Protein AF-A0A376S8A1-F1 (afdb_monomer_lite)

Structure (mmCIF, N/CA/C/O backbone):
data_AF-A0A376S8A1-F1
#
_entry.id   AF-A0A376S8A1-F1
#
loop_
_atom_site.group_PDB
_atom_site.id
_atom_site.type_symbol
_atom_site.label_atom_id
_atom_site.label_alt_id
_atom_site.label_comp_id
_atom_site.label_asym_id
_atom_site.label_entity_id
_atom_site.label_seq_id
_atom_site.pdbx_PDB_ins_code
_atom_site.Cartn_x
_atom_site.Cartn_y
_atom_site.Cartn_z
_atom_site.occupancy
_atom_site.B_iso_or_equiv
_atom_site.auth_seq_id
_atom_site.auth_comp_id
_atom_site.auth_asym_id
_atom_site.auth_atom_id
_atom_site.pdbx_PDB_model_num
ATOM 1 N N . MET A 1 1 ? 34.734 36.611 6.208 1.00 45.84 1 MET A N 1
ATOM 2 C CA . MET A 1 1 ? 35.285 35.433 5.505 1.00 45.84 1 MET A CA 1
ATOM 3 C C . MET A 1 1 ? 34.079 34.702 4.939 1.00 45.84 1 MET A C 1
ATOM 5 O O . MET A 1 1 ? 33.418 33.976 5.666 1.00 45.84 1 MET A O 1
ATOM 9 N N . GLU A 1 2 ? 33.689 35.047 3.711 1.00 50.44 2 GLU A N 1
ATOM 10 C CA . GLU A 1 2 ? 32.446 34.571 3.087 1.00 50.44 2 GLU A CA 1
ATOM 11 C C . GLU A 1 2 ? 32.603 33.099 2.682 1.00 50.44 2 GLU A C 1
ATOM 13 O O . GLU A 1 2 ? 33.485 32.751 1.894 1.00 50.44 2 GLU A O 1
ATOM 18 N N . THR A 1 3 ? 31.780 32.212 3.239 1.00 59.00 3 THR A N 1
ATOM 19 C CA . THR A 1 3 ? 31.791 30.785 2.911 1.00 59.00 3 THR A CA 1
ATOM 20 C C . THR A 1 3 ? 31.019 30.544 1.616 1.00 59.00 3 THR A C 1
ATOM 22 O O . THR A 1 3 ? 29.801 30.696 1.539 1.00 59.00 3 THR A O 1
ATOM 25 N N . LYS A 1 4 ? 31.738 30.148 0.561 1.00 56.78 4 LYS A N 1
ATOM 26 C CA . LYS A 1 4 ? 31.159 29.772 -0.734 1.00 56.78 4 LYS A CA 1
ATOM 27 C C . LYS A 1 4 ? 30.341 28.480 -0.564 1.00 56.78 4 LYS A C 1
ATOM 29 O O . LYS A 1 4 ? 30.899 27.388 -0.477 1.00 56.78 4 LYS A O 1
ATOM 34 N N . LYS A 1 5 ? 29.016 28.603 -0.455 1.00 60.66 5 LYS A N 1
ATOM 35 C CA . LYS A 1 5 ? 28.088 27.469 -0.342 1.00 60.66 5 LYS A CA 1
ATOM 36 C C . LYS A 1 5 ? 27.851 26.872 -1.731 1.00 60.66 5 LYS A C 1
ATOM 38 O O . LYS A 1 5 ? 27.135 27.444 -2.546 1.00 60.66 5 LYS A O 1
ATOM 43 N N . ASN A 1 6 ? 28.468 25.726 -2.003 1.00 62.22 6 ASN A N 1
ATOM 44 C CA . ASN A 1 6 ? 28.269 24.995 -3.250 1.00 62.22 6 ASN A CA 1
ATOM 45 C C . ASN A 1 6 ? 26.943 24.225 -3.153 1.00 62.22 6 ASN A C 1
ATOM 47 O O . ASN A 1 6 ? 26.884 23.173 -2.521 1.00 62.22 6 ASN A O 1
ATOM 51 N N . ASN A 1 7 ? 25.872 24.746 -3.754 1.00 66.94 7 ASN A N 1
ATOM 52 C CA . ASN A 1 7 ? 24.666 23.959 -4.016 1.00 66.94 7 ASN A CA 1
ATOM 53 C C . ASN A 1 7 ? 24.974 23.011 -5.182 1.00 66.94 7 ASN A C 1
ATOM 55 O O . ASN A 1 7 ? 24.646 23.295 -6.330 1.00 66.94 7 ASN A O 1
ATOM 59 N N . SER A 1 8 ? 25.684 21.919 -4.900 1.00 64.69 8 SER A N 1
ATOM 60 C CA . SER A 1 8 ? 25.808 20.810 -5.840 1.00 64.69 8 SER A CA 1
ATOM 61 C C . SER A 1 8 ? 24.466 20.090 -5.860 1.00 64.69 8 SER A C 1
ATOM 63 O O . SER A 1 8 ? 24.198 19.231 -5.017 1.00 64.69 8 SER A O 1
ATOM 65 N N . GLU A 1 9 ? 23.592 20.514 -6.765 1.00 72.44 9 GLU A N 1
ATOM 66 C CA . GLU A 1 9 ? 22.342 19.826 -7.044 1.00 72.44 9 GLU A CA 1
ATOM 67 C C . GLU A 1 9 ? 22.683 18.406 -7.502 1.00 72.44 9 GLU A C 1
ATOM 69 O O . GLU A 1 9 ? 23.282 18.193 -8.555 1.00 72.44 9 GLU A O 1
ATOM 74 N N . TYR A 1 10 ? 22.413 17.432 -6.632 1.00 75.06 10 TYR A N 1
ATOM 75 C CA . TYR A 1 10 ? 22.686 16.034 -6.916 1.00 75.06 10 TYR A CA 1
ATOM 76 C C . TYR A 1 10 ? 21.665 15.552 -7.943 1.00 75.06 10 TYR A C 1
ATOM 78 O O . TYR A 1 10 ? 20.528 15.232 -7.600 1.00 75.06 10 TYR A O 1
ATOM 86 N N . ILE A 1 11 ? 22.081 15.528 -9.207 1.00 75.94 11 ILE A N 1
ATOM 87 C CA . ILE A 1 11 ? 21.351 14.889 -10.296 1.00 75.94 11 ILE A CA 1
ATOM 88 C C . ILE A 1 11 ? 21.941 13.479 -10.422 1.00 75.94 11 ILE A C 1
ATOM 90 O O . ILE A 1 11 ? 23.024 13.331 -10.987 1.00 75.94 11 ILE A O 1
ATOM 94 N N . PRO A 1 12 ? 21.311 12.441 -9.841 1.00 80.88 12 PRO A N 1
ATOM 95 C CA . PRO A 1 12 ? 21.814 11.081 -9.972 1.00 80.88 12 PRO A CA 1
ATOM 96 C C . PRO A 1 12 ? 21.775 10.656 -11.440 1.00 80.88 12 PRO A C 1
ATOM 98 O O . PRO A 1 12 ? 20.703 10.560 -12.039 1.00 80.88 12 PRO A O 1
ATOM 101 N N . GLU A 1 13 ? 22.939 10.368 -12.013 1.00 83.44 13 GLU A N 1
ATOM 102 C CA . GLU A 1 13 ? 23.039 9.751 -13.332 1.00 83.44 13 GLU A CA 1
ATOM 103 C C . GLU A 1 13 ? 22.959 8.224 -13.218 1.00 83.44 13 GLU A C 1
ATOM 105 O O . GLU A 1 13 ? 23.432 7.613 -12.254 1.00 83.44 13 GLU A O 1
ATOM 110 N N . PHE A 1 14 ? 22.339 7.584 -14.209 1.00 84.25 14 PHE A N 1
ATOM 111 C CA . PHE A 1 14 ? 22.244 6.130 -14.242 1.00 84.25 14 PHE A CA 1
ATOM 112 C C . PHE A 1 14 ? 23.597 5.517 -14.616 1.00 84.25 14 PHE A C 1
ATOM 114 O O . PHE A 1 14 ? 24.013 5.538 -15.775 1.00 84.25 14 PHE A O 1
ATOM 121 N N . ASP A 1 15 ? 24.264 4.919 -13.634 1.00 85.44 15 ASP A N 1
ATOM 122 C CA . ASP A 1 15 ? 25.511 4.201 -13.854 1.00 85.44 15 ASP A CA 1
ATOM 123 C C . ASP A 1 15 ? 25.250 2.800 -14.443 1.00 85.44 15 ASP A C 1
ATOM 125 O O . ASP A 1 15 ? 24.384 2.038 -14.002 1.00 85.44 15 ASP A O 1
ATOM 129 N N . LYS A 1 16 ? 26.039 2.414 -15.451 1.00 84.06 16 LYS A N 1
ATOM 130 C CA . LYS A 1 16 ? 25.949 1.096 -16.099 1.00 84.06 16 LYS A CA 1
ATOM 131 C C . LYS A 1 16 ? 26.182 -0.061 -15.120 1.00 84.06 16 LYS A C 1
ATOM 133 O O . LYS A 1 16 ? 25.689 -1.161 -15.394 1.00 84.06 16 LYS A O 1
ATOM 138 N N . SER A 1 17 ? 26.893 0.179 -14.017 1.00 84.81 17 SER A N 1
ATOM 139 C CA . SER A 1 17 ? 27.157 -0.772 -12.930 1.00 84.81 17 SER A CA 1
ATOM 140 C C . SER A 1 17 ? 25.892 -1.236 -12.200 1.00 84.81 17 SER A C 1
ATOM 142 O O . SER A 1 17 ? 25.869 -2.355 -11.685 1.00 84.81 17 SER A O 1
ATOM 144 N N . PHE A 1 18 ? 24.789 -0.479 -12.252 1.00 83.12 18 PHE A N 1
ATOM 145 C CA . PHE A 1 18 ? 23.505 -0.897 -11.673 1.00 83.12 18 PHE A CA 1
ATOM 146 C C . PHE A 1 18 ? 22.880 -2.126 -12.357 1.00 83.12 18 PHE A C 1
ATOM 148 O O . PHE A 1 18 ? 21.916 -2.693 -11.848 1.00 83.12 18 PHE A O 1
ATOM 155 N N . ARG A 1 19 ? 23.429 -2.586 -13.490 1.00 84.69 19 ARG A N 1
ATOM 156 C CA . ARG A 1 19 ? 23.018 -3.830 -14.171 1.00 84.69 19 ARG A CA 1
ATOM 157 C C . ARG A 1 19 ? 23.773 -5.075 -13.692 1.00 84.69 19 ARG A C 1
ATOM 159 O O . ARG A 1 19 ? 23.496 -6.171 -14.176 1.00 84.69 19 ARG A O 1
ATOM 166 N N . HIS A 1 20 ? 24.721 -4.922 -12.765 1.00 86.19 20 HIS A N 1
ATOM 167 C CA . HIS A 1 20 ? 25.494 -6.040 -12.228 1.00 86.19 20 HIS A CA 1
ATOM 168 C C . HIS A 1 20 ? 24.567 -7.077 -11.558 1.00 86.19 20 HIS A C 1
ATOM 170 O O . HIS A 1 20 ? 23.592 -6.674 -10.916 1.00 86.19 20 HIS A O 1
ATOM 176 N N . PRO A 1 21 ? 24.877 -8.390 -11.616 1.00 87.94 21 PRO A N 1
ATOM 177 C CA . PRO A 1 21 ? 24.069 -9.452 -10.997 1.00 87.94 21 PRO A CA 1
ATOM 178 C C . PRO A 1 21 ? 23.730 -9.217 -9.519 1.00 87.94 21 PRO A C 1
ATOM 180 O O . PRO A 1 21 ? 22.686 -9.642 -9.034 1.00 87.94 21 PRO A O 1
ATOM 183 N N . ARG A 1 22 ? 24.576 -8.453 -8.815 1.00 89.38 22 ARG A N 1
ATOM 184 C CA . ARG A 1 22 ? 24.348 -7.997 -7.434 1.00 89.38 22 ARG A CA 1
ATOM 185 C C . ARG A 1 22 ? 23.024 -7.236 -7.252 1.00 89.38 22 ARG A C 1
ATOM 187 O O . ARG A 1 22 ? 22.436 -7.312 -6.179 1.00 89.38 22 ARG A O 1
ATOM 194 N N . TYR A 1 23 ? 22.557 -6.517 -8.273 1.00 88.94 23 TYR A N 1
ATOM 195 C CA . TYR A 1 23 ? 21.340 -5.697 -8.232 1.00 88.94 23 TYR A CA 1
ATOM 196 C C . TYR A 1 23 ? 20.137 -6.355 -8.914 1.00 88.94 23 TYR A C 1
ATOM 198 O O . TYR A 1 23 ? 19.059 -5.764 -8.954 1.00 88.94 23 TYR A O 1
ATOM 206 N N . TRP A 1 24 ? 20.269 -7.577 -9.435 1.00 91.81 24 TRP A N 1
ATOM 207 C CA . TRP A 1 24 ? 19.162 -8.252 -10.118 1.00 91.81 24 TRP A CA 1
ATOM 208 C C . TRP A 1 24 ? 17.943 -8.468 -9.222 1.00 91.81 24 TRP A C 1
ATOM 210 O O . TRP A 1 24 ? 16.823 -8.365 -9.707 1.00 91.81 24 TRP A O 1
ATOM 220 N N . GLY A 1 25 ? 18.130 -8.667 -7.914 1.00 90.88 25 GLY A N 1
ATOM 221 C CA . GLY A 1 25 ? 17.011 -8.720 -6.967 1.00 90.88 25 GLY A CA 1
ATOM 222 C C . GLY A 1 25 ? 16.176 -7.432 -6.956 1.00 90.88 25 GLY A C 1
ATOM 223 O O . GLY A 1 25 ? 14.949 -7.492 -6.941 1.00 90.88 25 GLY A O 1
ATOM 224 N N . ALA A 1 26 ? 16.823 -6.266 -7.047 1.00 90.06 26 ALA A N 1
ATOM 225 C CA . ALA A 1 26 ? 16.122 -4.987 -7.146 1.00 90.06 26 ALA A CA 1
ATOM 226 C C . ALA A 1 26 ? 15.374 -4.865 -8.482 1.00 90.06 26 ALA A C 1
ATOM 228 O O . ALA A 1 26 ? 14.211 -4.469 -8.496 1.00 90.06 26 ALA A O 1
ATOM 229 N N . TRP A 1 27 ? 15.996 -5.278 -9.591 1.00 91.31 27 TRP A N 1
ATOM 230 C CA . TRP A 1 27 ? 15.346 -5.292 -10.906 1.00 91.31 27 TRP A CA 1
ATOM 231 C C . TRP A 1 27 ? 14.151 -6.241 -10.975 1.00 91.31 27 TRP A C 1
ATOM 233 O O . TRP A 1 27 ? 13.138 -5.883 -11.568 1.00 91.31 27 TRP A O 1
ATOM 243 N N . LEU A 1 28 ? 14.224 -7.407 -10.327 1.00 92.62 28 LEU A N 1
ATOM 244 C CA . LEU A 1 28 ? 13.079 -8.308 -10.183 1.00 92.62 28 LEU A CA 1
ATOM 245 C C . LEU A 1 28 ? 11.945 -7.642 -9.399 1.00 92.62 28 LEU A C 1
ATOM 247 O O . LEU A 1 28 ? 10.789 -7.745 -9.802 1.00 92.62 28 LEU A O 1
ATOM 251 N N . GLY A 1 29 ? 12.263 -6.905 -8.330 1.00 90.81 29 GLY A N 1
ATOM 252 C CA . GLY A 1 29 ? 11.282 -6.108 -7.592 1.00 90.81 29 GLY A CA 1
ATOM 253 C C . GLY A 1 29 ? 10.618 -5.040 -8.465 1.00 90.81 29 GLY A C 1
ATOM 254 O O . GLY A 1 29 ? 9.393 -4.949 -8.506 1.00 90.81 29 GLY A O 1
ATOM 255 N N . VAL A 1 30 ? 11.413 -4.281 -9.225 1.00 88.81 30 VAL A N 1
ATOM 256 C CA . VAL A 1 30 ? 10.911 -3.268 -10.168 1.00 88.81 30 VAL A CA 1
ATOM 257 C C . VAL A 1 30 ? 10.030 -3.906 -11.243 1.00 88.81 30 VAL A C 1
ATOM 259 O O . VAL A 1 30 ? 8.935 -3.412 -11.508 1.00 88.81 30 VAL A O 1
ATOM 262 N N . ALA A 1 31 ? 10.459 -5.025 -11.829 1.00 89.56 31 ALA A N 1
ATOM 263 C CA . ALA A 1 31 ? 9.689 -5.752 -12.833 1.00 89.56 31 ALA A CA 1
ATOM 264 C C . ALA A 1 31 ? 8.368 -6.291 -12.262 1.00 89.56 31 ALA A C 1
ATOM 266 O O . ALA A 1 31 ? 7.330 -6.183 -12.913 1.00 89.56 31 ALA A O 1
ATOM 267 N N . ALA A 1 32 ? 8.372 -6.806 -11.029 1.00 89.06 32 ALA A N 1
ATOM 268 C CA . ALA A 1 32 ? 7.161 -7.255 -10.348 1.00 89.06 32 ALA A CA 1
ATOM 269 C C . ALA A 1 32 ? 6.188 -6.092 -10.092 1.00 89.06 32 ALA A C 1
ATOM 271 O O . ALA A 1 32 ? 4.997 -6.206 -10.387 1.00 89.06 32 ALA A O 1
ATOM 272 N N . MET A 1 33 ? 6.689 -4.948 -9.611 1.00 86.44 33 MET A N 1
ATOM 273 C CA . MET A 1 33 ? 5.879 -3.738 -9.430 1.00 86.44 33 MET A CA 1
ATOM 274 C C . MET A 1 33 ? 5.295 -3.242 -10.756 1.00 86.44 33 MET A C 1
ATOM 276 O O . MET A 1 33 ? 4.111 -2.907 -10.815 1.00 86.44 33 MET A O 1
ATOM 280 N N . ALA A 1 34 ? 6.089 -3.251 -11.830 1.00 86.94 34 ALA A N 1
ATOM 281 C CA . ALA A 1 34 ? 5.621 -2.908 -13.167 1.00 86.94 34 ALA A CA 1
ATOM 282 C C . ALA A 1 34 ? 4.535 -3.884 -13.652 1.00 86.94 34 ALA A C 1
ATOM 284 O O . ALA A 1 34 ? 3.512 -3.447 -14.173 1.00 86.94 34 ALA A O 1
ATOM 285 N N . GLY A 1 35 ? 4.690 -5.189 -13.413 1.00 88.88 35 GLY A N 1
ATOM 286 C CA . GLY A 1 35 ? 3.675 -6.195 -13.733 1.00 88.88 35 GLY A CA 1
ATOM 287 C C . GLY A 1 35 ? 2.338 -5.939 -13.027 1.00 88.88 35 GLY A C 1
ATOM 288 O O . GLY A 1 35 ? 1.282 -5.958 -13.664 1.00 88.88 35 GLY A O 1
ATOM 289 N N . ILE A 1 36 ? 2.368 -5.610 -11.731 1.00 85.31 36 ILE A N 1
ATOM 290 C CA . ILE A 1 36 ? 1.164 -5.241 -10.965 1.00 85.31 36 ILE A CA 1
ATOM 291 C C . ILE A 1 36 ? 0.533 -3.956 -11.524 1.00 85.31 36 ILE A C 1
ATOM 293 O O . ILE A 1 36 ? -0.687 -3.882 -11.685 1.00 85.31 36 ILE A O 1
ATOM 297 N N . ALA A 1 37 ? 1.346 -2.955 -11.866 1.00 84.06 37 ALA A N 1
ATOM 298 C CA . ALA A 1 37 ? 0.873 -1.692 -12.429 1.00 84.06 37 ALA A CA 1
ATOM 299 C C . ALA A 1 37 ? 0.241 -1.854 -13.827 1.00 84.06 37 ALA A C 1
ATOM 301 O O . ALA A 1 37 ? -0.709 -1.147 -14.161 1.00 84.06 37 ALA A O 1
ATOM 302 N N . LEU A 1 38 ? 0.730 -2.799 -14.634 1.00 82.31 38 LEU A N 1
ATOM 303 C CA . LEU A 1 38 ? 0.192 -3.105 -15.964 1.00 82.31 38 LEU A CA 1
ATOM 304 C C . LEU A 1 38 ? -1.056 -4.002 -15.922 1.00 82.31 38 LEU A C 1
ATOM 306 O O . LEU A 1 38 ? -1.821 -4.034 -16.891 1.00 82.31 38 LEU A O 1
ATOM 310 N N . THR A 1 39 ? -1.280 -4.700 -14.808 1.00 85.56 39 THR A N 1
ATOM 311 C CA . THR A 1 39 ? -2.457 -5.551 -14.599 1.00 85.56 39 THR A CA 1
ATOM 312 C C . THR A 1 39 ? -3.727 -4.694 -14.501 1.00 85.56 39 THR A C 1
ATOM 314 O O . THR A 1 39 ? -3.706 -3.656 -13.832 1.00 85.56 39 THR A O 1
ATOM 317 N N . PRO A 1 40 ? -4.857 -5.100 -15.118 1.00 84.44 40 PRO A N 1
ATOM 318 C CA . PRO A 1 40 ? -6.089 -4.325 -15.052 1.00 84.44 40 PRO A CA 1
ATOM 319 C C . PRO A 1 40 ? -6.565 -4.096 -13.602 1.00 84.44 40 PRO A C 1
ATOM 321 O O . PRO A 1 40 ? -6.557 -5.044 -12.805 1.00 84.44 40 PRO A O 1
ATOM 324 N N . PRO A 1 41 ? -7.064 -2.889 -13.267 1.00 83.38 41 PRO A N 1
ATOM 325 C CA . PRO A 1 41 ? -7.509 -2.529 -11.914 1.00 83.38 41 PRO A CA 1
ATOM 326 C C . PRO A 1 41 ? -8.508 -3.523 -11.310 1.00 83.38 41 PRO A C 1
ATOM 328 O O . PRO A 1 41 ? -8.389 -3.918 -10.154 1.00 83.38 41 PRO A O 1
ATOM 331 N N . LYS A 1 42 ? -9.421 -4.046 -12.142 1.00 83.94 42 LYS A N 1
ATOM 332 C CA . LYS A 1 42 ? -10.440 -5.033 -11.746 1.00 83.94 42 LYS A CA 1
ATOM 333 C C . LYS A 1 42 ? -9.867 -6.285 -11.071 1.00 83.94 42 LYS A C 1
ATOM 335 O O . LYS A 1 42 ? -10.542 -6.868 -10.230 1.00 83.94 42 LYS A O 1
ATOM 340 N N . PHE A 1 43 ? -8.653 -6.700 -11.436 1.00 86.00 43 PHE A N 1
ATOM 341 C CA . PHE A 1 43 ? -8.016 -7.893 -10.873 1.00 86.00 43 PHE A CA 1
ATOM 342 C C . PHE A 1 43 ? -7.062 -7.561 -9.728 1.00 86.00 43 PHE A C 1
ATOM 344 O O . PHE A 1 43 ? -7.034 -8.280 -8.730 1.00 86.00 43 PHE A O 1
ATOM 351 N N . ARG A 1 44 ? -6.284 -6.477 -9.845 1.00 89.44 44 ARG A N 1
ATOM 352 C CA . ARG A 1 44 ? -5.281 -6.135 -8.826 1.00 89.44 44 ARG A CA 1
ATOM 353 C C . ARG A 1 44 ? -5.907 -5.506 -7.578 1.00 89.44 44 ARG A C 1
ATOM 355 O O . ARG A 1 44 ? -5.483 -5.820 -6.471 1.00 89.44 44 ARG A O 1
ATOM 362 N N . ASP A 1 45 ? -6.923 -4.655 -7.727 1.00 89.50 45 ASP A N 1
ATOM 363 C CA . ASP A 1 45 ? -7.429 -3.815 -6.637 1.00 89.50 45 ASP A CA 1
ATOM 364 C C . ASP A 1 45 ? -8.071 -4.623 -5.491 1.00 89.50 45 ASP A C 1
ATOM 366 O O . ASP A 1 45 ? -7.823 -4.272 -4.333 1.00 89.50 45 ASP A O 1
ATOM 370 N N . PRO A 1 46 ? -8.808 -5.730 -5.733 1.00 92.25 46 PRO A N 1
ATOM 371 C CA . PRO A 1 46 ? -9.287 -6.602 -4.655 1.00 92.25 46 PRO A CA 1
ATOM 372 C C . PRO A 1 46 ? -8.150 -7.286 -3.881 1.00 92.25 46 PRO A C 1
ATOM 374 O O . PRO A 1 46 ? -8.223 -7.435 -2.658 1.00 92.25 46 PRO A O 1
ATOM 377 N N . ILE A 1 47 ? -7.081 -7.684 -4.581 1.00 93.38 47 ILE A N 1
ATOM 378 C CA . ILE A 1 47 ? -5.900 -8.319 -3.977 1.00 93.38 47 ILE A CA 1
ATOM 379 C C . ILE A 1 47 ? -5.156 -7.296 -3.116 1.00 93.38 47 ILE A C 1
ATOM 381 O O . ILE A 1 47 ? -4.850 -7.569 -1.954 1.00 93.38 47 ILE A O 1
ATOM 385 N N . LEU A 1 48 ? -4.934 -6.096 -3.658 1.00 92.56 48 LEU A N 1
ATOM 386 C CA . LEU A 1 48 ? -4.306 -4.983 -2.949 1.00 92.56 48 LEU A CA 1
ATOM 387 C C . LEU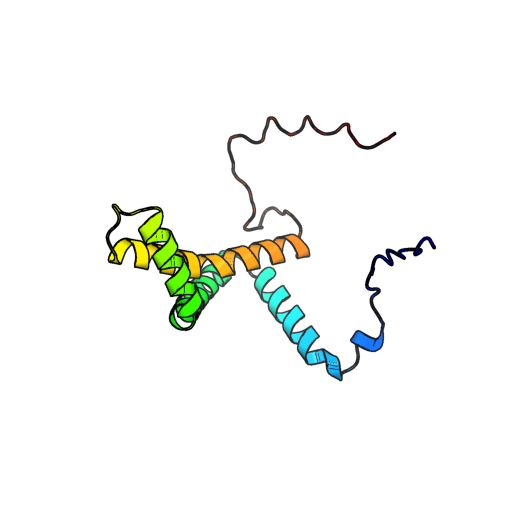 A 1 48 ? -5.128 -4.557 -1.730 1.00 92.56 48 LEU A C 1
ATOM 389 O O . LEU A 1 48 ? -4.548 -4.336 -0.673 1.00 92.56 48 LEU A O 1
ATOM 393 N N . ALA A 1 49 ? -6.459 -4.536 -1.826 1.00 92.88 49 ALA A N 1
ATOM 394 C CA . ALA A 1 49 ? -7.332 -4.243 -0.692 1.00 92.88 4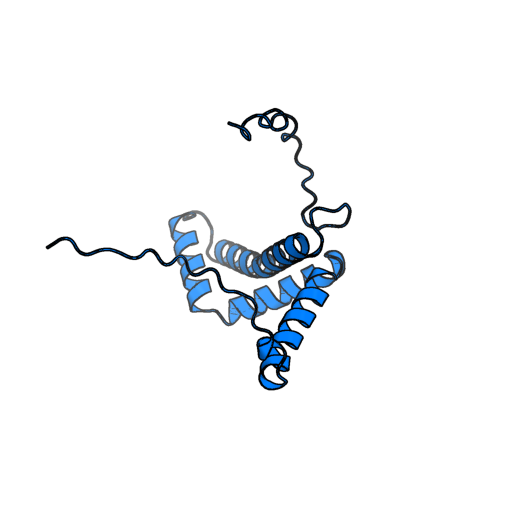9 ALA A CA 1
ATOM 395 C C . ALA A 1 49 ? -7.177 -5.265 0.438 1.00 92.88 49 ALA A C 1
ATOM 397 O O . ALA A 1 49 ? -7.047 -4.899 1.608 1.00 92.88 49 ALA A O 1
ATOM 398 N N . ARG A 1 50 ? -7.158 -6.563 0.109 1.00 93.50 50 ARG A N 1
ATOM 399 C CA . ARG A 1 50 ? -6.959 -7.622 1.108 1.00 93.50 50 ARG A CA 1
ATOM 400 C C . ARG A 1 50 ? -5.575 -7.537 1.748 1.00 93.50 50 ARG A C 1
ATOM 402 O O . ARG A 1 50 ? -5.465 -7.666 2.968 1.00 93.50 50 ARG A O 1
ATOM 409 N N . LEU A 1 51 ? -4.544 -7.291 0.941 1.00 93.88 51 LEU A N 1
ATOM 410 C CA . LEU A 1 51 ? -3.176 -7.111 1.417 1.00 93.88 51 LEU A CA 1
ATOM 411 C C . LEU A 1 51 ? -3.060 -5.880 2.324 1.00 93.88 51 LEU A C 1
ATOM 413 O O . LEU A 1 51 ? -2.467 -5.967 3.395 1.00 93.88 51 LEU A O 1
ATOM 417 N N . GLY A 1 52 ? -3.681 -4.768 1.933 1.00 92.62 52 GLY A N 1
ATOM 418 C CA . GLY A 1 52 ? -3.722 -3.521 2.688 1.00 92.62 52 GLY A CA 1
ATOM 419 C C . GLY A 1 52 ? -4.375 -3.692 4.056 1.00 92.62 52 GLY A C 1
ATOM 420 O O . GLY A 1 52 ? -3.773 -3.344 5.070 1.00 92.62 52 GLY A O 1
ATOM 421 N N . ARG A 1 53 ? -5.547 -4.341 4.118 1.00 93.00 53 ARG A N 1
ATOM 422 C CA . ARG A 1 53 ? -6.208 -4.6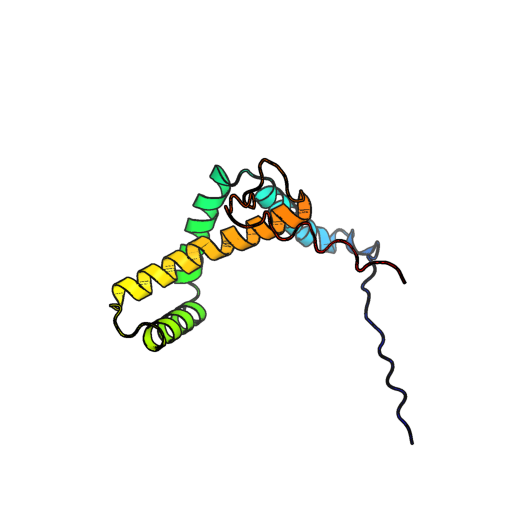72 5.396 1.00 93.00 53 ARG A CA 1
ATOM 423 C C . ARG A 1 53 ? -5.333 -5.554 6.284 1.00 93.00 53 ARG A C 1
ATOM 425 O O . ARG A 1 53 ? -5.225 -5.307 7.482 1.00 93.00 53 ARG A O 1
ATOM 432 N N . PHE A 1 54 ? -4.685 -6.569 5.713 1.00 93.69 54 PHE A N 1
ATOM 433 C CA . PHE A 1 54 ? -3.781 -7.433 6.474 1.00 93.69 54 PHE A CA 1
ATOM 434 C C . PHE A 1 54 ? -2.565 -6.660 7.008 1.00 93.69 54 PHE A C 1
ATOM 436 O O . PHE A 1 54 ? -2.238 -6.763 8.190 1.00 93.69 54 PHE A O 1
ATOM 443 N N . ALA A 1 55 ? -1.951 -5.818 6.177 1.00 90.81 55 ALA A N 1
ATOM 444 C CA . ALA A 1 55 ? -0.843 -4.957 6.575 1.00 90.81 55 ALA A CA 1
ATOM 445 C C . ALA A 1 55 ? -1.250 -3.957 7.672 1.00 90.81 55 ALA A C 1
ATOM 447 O O . ALA A 1 55 ? -0.499 -3.757 8.625 1.00 90.81 55 ALA A O 1
ATOM 448 N N . GLY A 1 56 ? -2.458 -3.389 7.599 1.00 89.44 56 GLY A N 1
ATOM 449 C CA . GLY A 1 56 ? -3.013 -2.500 8.625 1.00 89.44 56 GLY A CA 1
ATOM 450 C C . GLY A 1 56 ? -3.176 -3.171 9.993 1.00 89.44 56 GLY A C 1
ATOM 451 O O . GLY A 1 56 ? -2.927 -2.542 11.022 1.00 89.44 56 GLY A O 1
ATOM 452 N N . ARG A 1 57 ? -3.499 -4.474 10.021 1.00 88.69 57 ARG A N 1
ATOM 453 C CA . ARG A 1 57 ? -3.566 -5.269 11.264 1.00 88.69 57 ARG A CA 1
ATOM 454 C C . ARG A 1 57 ? -2.191 -5.502 11.893 1.00 88.69 57 ARG A C 1
ATOM 456 O O . ARG A 1 57 ? -2.080 -5.549 13.117 1.00 88.69 57 ARG A O 1
ATOM 463 N N . LEU A 1 58 ? -1.142 -5.617 11.077 1.00 91.75 58 LEU A N 1
ATOM 464 C CA . LEU A 1 58 ? 0.242 -5.737 11.553 1.00 91.75 58 LEU A CA 1
ATOM 465 C C . LEU A 1 58 ? 0.828 -4.373 11.967 1.00 91.75 58 LEU A C 1
ATOM 467 O O . LEU A 1 58 ? 1.585 -4.279 12.933 1.00 91.75 58 LEU A O 1
ATOM 471 N N . GLY A 1 59 ? 0.440 -3.298 11.278 1.00 88.94 59 GLY A N 1
ATOM 472 C CA . GLY A 1 59 ? 0.905 -1.925 11.480 1.00 88.94 59 GLY A CA 1
ATOM 473 C C . GLY A 1 59 ? 0.288 -1.206 12.685 1.00 88.94 59 GLY A C 1
ATOM 474 O O . GLY A 1 59 ? -0.256 -0.110 12.533 1.00 88.94 59 GLY A O 1
ATOM 475 N N . LYS A 1 60 ? 0.406 -1.776 13.893 1.00 91.12 60 LYS A N 1
ATOM 476 C CA . LYS A 1 60 ? -0.231 -1.266 15.130 1.00 91.12 60 LYS A CA 1
ATOM 477 C C . LYS A 1 60 ? 0.034 0.222 15.405 1.00 91.12 60 LYS A C 1
ATOM 479 O O . LYS A 1 60 ? -0.871 0.937 15.827 1.00 91.12 60 LYS A O 1
ATOM 484 N N . SER A 1 61 ? 1.253 0.706 15.145 1.00 93.81 61 SER A N 1
ATOM 485 C CA . SER A 1 61 ? 1.626 2.118 15.353 1.00 93.81 61 SER A CA 1
ATOM 48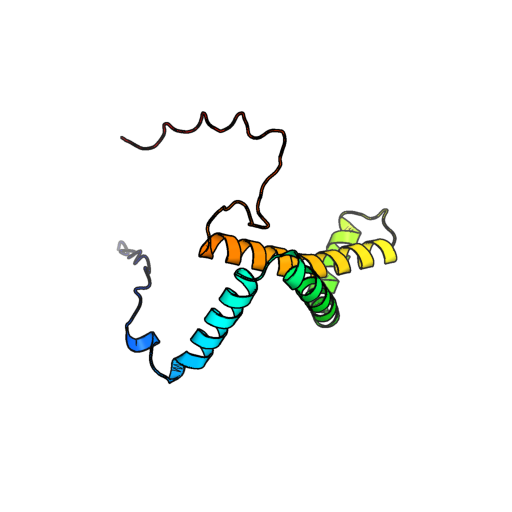6 C C . SER A 1 61 ? 0.866 3.064 14.416 1.00 93.81 61 SER A C 1
ATOM 488 O O . SER A 1 61 ? 0.255 4.033 14.869 1.00 93.81 61 SER A O 1
ATOM 490 N N . SER A 1 62 ? 0.842 2.753 13.118 1.00 92.88 62 SER A N 1
ATOM 491 C CA . SER A 1 62 ? 0.126 3.545 12.112 1.00 92.88 62 SER A CA 1
ATOM 492 C C . SER A 1 62 ? -1.381 3.525 12.356 1.00 92.88 62 SER A C 1
ATOM 494 O O . SER A 1 62 ? -2.019 4.575 12.308 1.00 92.88 62 SER A O 1
ATOM 496 N N . ARG A 1 63 ? -1.937 2.357 12.711 1.00 94.56 63 ARG A N 1
ATOM 497 C CA . ARG A 1 63 ? -3.355 2.219 13.067 1.00 94.56 63 ARG A CA 1
ATOM 498 C C . ARG A 1 63 ? -3.718 3.081 14.274 1.00 94.56 63 ARG A C 1
ATOM 500 O O . ARG A 1 63 ? -4.692 3.825 14.220 1.00 94.56 63 ARG A O 1
ATOM 507 N N . ARG A 1 64 ? -2.901 3.047 15.335 1.00 95.00 64 ARG A N 1
ATOM 508 C CA . ARG A 1 64 ? -3.115 3.864 16.540 1.00 95.00 64 ARG A CA 1
ATOM 509 C C . ARG A 1 64 ? -3.161 5.355 16.215 1.00 95.00 64 ARG A C 1
ATOM 511 O O . ARG A 1 64 ? -4.035 6.055 16.707 1.00 95.00 64 ARG A O 1
ATOM 518 N N . ARG A 1 65 ? -2.239 5.840 15.377 1.00 96.19 65 ARG A N 1
ATOM 519 C CA . ARG A 1 65 ? -2.204 7.251 14.955 1.00 96.19 65 ARG A CA 1
ATOM 520 C C . ARG A 1 65 ? -3.469 7.645 14.192 1.00 96.19 65 ARG A C 1
ATOM 522 O O . ARG A 1 65 ? -4.042 8.686 14.484 1.00 96.19 65 ARG A O 1
ATOM 529 N N . ALA A 1 66 ? -3.925 6.802 13.266 1.00 95.50 66 ALA A N 1
ATOM 530 C CA . ALA A 1 66 ? -5.143 7.063 12.503 1.00 95.50 66 ALA A CA 1
ATOM 531 C C . ALA A 1 66 ? -6.392 7.118 13.401 1.00 95.50 66 ALA A C 1
ATOM 533 O O . ALA A 1 66 ? -7.205 8.026 13.256 1.00 95.50 66 ALA A O 1
ATOM 534 N N . LEU A 1 67 ? -6.508 6.206 14.372 1.00 96.06 67 LEU A N 1
ATOM 535 C CA . LEU A 1 67 ? -7.623 6.198 15.326 1.00 96.06 67 LEU A CA 1
ATOM 536 C C . LEU A 1 67 ? -7.638 7.429 16.234 1.00 96.06 67 LEU A C 1
ATOM 538 O O . LEU A 1 67 ? -8.700 8.009 16.430 1.00 96.06 67 LEU A O 1
ATOM 542 N N . ILE A 1 68 ? -6.475 7.855 16.741 1.00 96.25 68 ILE A N 1
ATOM 543 C CA . ILE A 1 68 ? -6.362 9.085 17.541 1.00 96.25 68 ILE A CA 1
ATOM 544 C C . ILE A 1 68 ? -6.769 10.302 16.702 1.00 96.25 68 ILE A C 1
ATOM 546 O O . ILE A 1 68 ? -7.543 11.139 17.156 1.00 96.25 68 ILE A O 1
ATOM 550 N N . ASN A 1 69 ? -6.296 10.392 15.457 1.00 96.75 69 ASN A N 1
ATOM 551 C CA . ASN A 1 69 ? -6.682 11.489 14.571 1.00 96.75 69 ASN A CA 1
ATOM 552 C C . ASN A 1 69 ? -8.200 11.498 14.326 1.00 96.75 69 ASN A C 1
ATOM 554 O O . ASN A 1 69 ? -8.822 12.553 14.391 1.00 96.75 69 ASN A O 1
ATOM 558 N N . LEU A 1 70 ? -8.817 10.332 14.107 1.00 96.50 70 LEU A N 1
ATOM 559 C CA . LEU A 1 70 ? -10.267 10.227 13.932 1.00 96.50 70 LEU A CA 1
ATOM 560 C C . LEU A 1 70 ? -11.050 10.537 15.209 1.00 96.50 70 LEU A C 1
ATOM 562 O O . LEU A 1 70 ? -12.125 11.117 15.112 1.00 96.50 70 LEU A O 1
ATOM 566 N N . SER A 1 71 ? -10.546 10.187 16.395 1.00 95.75 71 SER A N 1
ATOM 567 C CA . SER A 1 71 ? -11.234 10.520 17.647 1.00 95.75 71 SER A CA 1
ATOM 568 C C . SER A 1 71 ? -11.213 12.016 17.940 1.00 95.75 71 SER A C 1
ATOM 570 O O . SER A 1 71 ? -12.155 12.527 18.535 1.00 95.75 71 SER A O 1
ATOM 572 N N . LEU A 1 72 ? -10.159 12.714 17.510 1.00 96.00 72 LEU A N 1
ATOM 573 C CA . LEU A 1 72 ? -10.053 14.167 17.623 1.00 96.00 72 LEU A CA 1
ATOM 574 C C . LEU A 1 72 ? -10.896 14.894 16.566 1.00 96.00 72 LEU A C 1
ATOM 576 O O . LEU A 1 72 ? -11.563 15.869 16.892 1.00 96.00 72 LEU A O 1
ATOM 580 N N . CYS A 1 73 ? -10.867 14.439 15.309 1.00 96.19 73 CYS A N 1
ATOM 581 C CA . CYS A 1 73 ? -11.563 15.108 14.205 1.00 96.19 73 CYS A CA 1
ATOM 582 C C . CYS A 1 73 ? -13.056 14.758 14.102 1.00 96.19 73 CYS A C 1
ATOM 584 O O . CYS A 1 73 ? -13.815 15.570 13.585 1.00 96.19 73 CYS A O 1
ATOM 586 N N . PHE A 1 74 ? -13.460 13.570 14.564 1.00 95.62 74 PHE A N 1
ATOM 587 C CA . PHE A 1 74 ? -14.833 13.055 14.474 1.00 95.62 74 PHE A CA 1
ATOM 588 C C . PHE A 1 74 ? -15.281 12.449 15.815 1.00 95.62 74 PHE A C 1
ATOM 590 O O . PHE A 1 74 ? -15.469 11.224 15.923 1.00 95.62 74 PHE A O 1
ATOM 597 N N . PRO A 1 75 ? -15.399 13.271 16.876 1.00 92.88 75 PRO A N 1
ATOM 598 C CA . PRO A 1 75 ? -15.791 12.826 18.214 1.00 92.88 75 PRO A CA 1
ATOM 599 C C . PRO A 1 75 ? -17.170 12.141 18.257 1.00 92.88 75 PRO A C 1
ATOM 601 O O . PRO A 1 75 ? -17.381 11.258 19.084 1.00 92.88 75 PRO A O 1
ATOM 604 N N . GLU A 1 76 ? -18.070 12.485 17.340 1.00 95.81 76 GLU A N 1
ATOM 605 C CA . GLU A 1 76 ? -19.434 11.962 17.215 1.00 95.81 76 GLU A CA 1
ATOM 606 C C . GLU A 1 76 ? -19.522 10.531 16.665 1.00 95.81 76 GLU A C 1
ATOM 608 O O . GLU A 1 76 ? -20.548 9.873 16.821 1.00 95.81 76 GLU A O 1
ATOM 613 N N . ARG A 1 77 ? -18.458 10.035 16.022 1.00 92.81 77 ARG A N 1
ATOM 614 C CA . ARG A 1 77 ? -18.409 8.668 15.490 1.00 92.81 77 ARG A CA 1
ATOM 615 C C . ARG A 1 77 ? -18.113 7.659 16.590 1.00 92.81 77 ARG A C 1
ATOM 617 O O . ARG A 1 77 ? -17.237 7.878 17.426 1.00 92.81 77 ARG A O 1
ATOM 624 N N . SER A 1 78 ? -18.789 6.518 16.548 1.00 95.62 78 SER A N 1
ATOM 625 C CA . SER A 1 78 ? -18.495 5.393 17.437 1.00 95.62 78 SER A CA 1
ATOM 626 C C . SER A 1 78 ? -17.100 4.813 17.169 1.00 95.62 78 SER A C 1
ATOM 628 O O . SER A 1 78 ? -16.535 4.972 16.083 1.00 95.62 78 SER A O 1
ATOM 630 N N . GLU A 1 79 ? -16.529 4.099 18.143 1.00 92.75 79 GLU A N 1
ATOM 631 C CA . GLU A 1 79 ? -15.232 3.436 17.949 1.00 92.75 79 GLU A CA 1
ATOM 632 C C . GLU A 1 79 ? -15.263 2.445 16.780 1.00 92.75 79 GLU A C 1
ATOM 634 O O . GLU A 1 79 ? -14.349 2.450 15.959 1.00 92.75 79 GLU A O 1
ATOM 639 N N . ALA A 1 80 ? -16.348 1.677 16.640 1.00 94.44 80 ALA A N 1
ATOM 640 C CA . ALA A 1 80 ? -16.523 0.722 15.548 1.00 94.44 80 ALA A CA 1
ATOM 641 C C . ALA A 1 80 ? -16.535 1.398 14.164 1.00 94.44 80 ALA A C 1
ATOM 643 O O . ALA A 1 80 ? -15.927 0.891 13.222 1.00 94.44 80 ALA A O 1
ATOM 644 N N . GLU A 1 81 ? -17.174 2.566 14.035 1.00 95.81 81 GLU A N 1
ATOM 645 C CA . GLU A 1 81 ? -17.143 3.339 12.787 1.00 95.81 81 GLU A CA 1
ATOM 646 C C . GLU A 1 81 ? -15.735 3.849 12.474 1.00 95.81 81 GLU A C 1
ATOM 648 O O . GLU A 1 81 ? -15.287 3.761 11.330 1.00 95.81 81 GLU A O 1
ATOM 653 N N . ARG A 1 82 ? -15.005 4.348 13.480 1.00 95.75 82 ARG A N 1
ATOM 654 C CA . ARG A 1 82 ? -13.615 4.794 13.298 1.00 95.75 82 ARG A CA 1
ATOM 655 C C . ARG A 1 82 ? -12.713 3.636 12.879 1.00 95.75 82 ARG A C 1
ATOM 657 O O . ARG A 1 82 ? -11.883 3.811 11.991 1.00 95.75 82 ARG A O 1
ATOM 664 N N . GLU A 1 83 ? -12.892 2.454 13.463 1.00 94.44 83 GLU A N 1
ATOM 665 C CA . GLU A 1 83 ? -12.162 1.248 13.066 1.00 94.44 83 GLU A CA 1
ATOM 666 C C . GLU A 1 83 ? -12.440 0.863 11.609 1.00 94.44 83 GLU A C 1
ATOM 668 O O . GLU A 1 83 ? -11.498 0.603 10.860 1.00 94.44 83 GLU A O 1
ATOM 673 N N . ALA A 1 84 ? -13.708 0.891 11.187 1.00 95.06 84 ALA A N 1
ATOM 674 C CA . ALA A 1 84 ? -14.097 0.593 9.811 1.00 95.06 84 ALA A CA 1
ATOM 675 C C . ALA A 1 84 ? -13.485 1.587 8.808 1.00 95.06 84 ALA A C 1
ATOM 677 O O . ALA A 1 84 ? -12.998 1.181 7.752 1.00 95.06 84 ALA A O 1
ATOM 678 N N . ILE A 1 85 ? -13.445 2.879 9.156 1.00 95.44 85 ILE A N 1
ATOM 679 C CA . ILE A 1 85 ? -12.794 3.914 8.339 1.00 95.44 85 ILE A CA 1
ATOM 680 C C . ILE A 1 85 ? -11.295 3.629 8.198 1.00 95.44 85 ILE A C 1
ATOM 682 O O . ILE A 1 85 ? -10.747 3.718 7.099 1.00 95.44 85 ILE A O 1
ATOM 686 N N . VAL A 1 86 ? -10.618 3.272 9.292 1.00 95.69 86 VAL A N 1
ATOM 687 C CA . VAL A 1 86 ? -9.183 2.955 9.258 1.00 95.69 86 VAL A CA 1
ATOM 688 C C . VAL A 1 86 ? -8.912 1.702 8.428 1.00 95.69 86 VAL A C 1
ATOM 690 O O . VAL A 1 86 ? -7.971 1.693 7.632 1.00 95.69 86 VAL A O 1
ATOM 693 N N . ASP A 1 87 ? -9.735 0.665 8.562 1.00 94.50 87 ASP A N 1
ATOM 694 C CA . ASP A 1 87 ? -9.604 -0.562 7.777 1.00 94.50 87 ASP A CA 1
ATOM 695 C C . ASP A 1 87 ? -9.778 -0.296 6.271 1.00 94.50 87 ASP A C 1
ATOM 697 O O . ASP A 1 87 ? -9.022 -0.838 5.458 1.00 94.50 87 ASP A O 1
ATOM 701 N N . GLU A 1 88 ? -10.712 0.577 5.888 1.00 95.06 88 GLU A N 1
ATOM 702 C CA . GLU A 1 88 ? -10.915 0.957 4.487 1.00 95.06 88 GLU A CA 1
ATOM 703 C C . GLU A 1 88 ? -9.804 1.876 3.956 1.00 95.06 88 GLU A C 1
ATOM 705 O O . GLU A 1 88 ? -9.344 1.718 2.822 1.00 95.06 88 GLU A O 1
ATOM 710 N N . MET A 1 89 ? -9.273 2.774 4.788 1.00 95.25 89 MET A N 1
ATOM 711 C CA . MET A 1 89 ? -8.082 3.564 4.458 1.00 95.25 89 MET A CA 1
ATOM 712 C C . MET A 1 89 ? -6.885 2.652 4.148 1.00 95.25 89 MET A C 1
ATOM 714 O O . MET A 1 89 ? -6.185 2.850 3.154 1.00 95.25 89 MET A O 1
ATOM 718 N N . PHE A 1 90 ? -6.654 1.618 4.963 1.00 94.81 90 PHE A N 1
ATOM 719 C CA . PHE A 1 90 ? -5.586 0.650 4.705 1.00 94.81 90 PHE A CA 1
ATOM 720 C C . PHE A 1 90 ? -5.849 -0.210 3.466 1.00 94.81 90 PHE A C 1
ATOM 722 O O . PHE A 1 90 ? -4.896 -0.574 2.778 1.00 94.81 90 PHE A O 1
ATOM 729 N N . ALA A 1 91 ? -7.109 -0.520 3.153 1.00 94.50 91 ALA A N 1
ATOM 730 C CA . ALA A 1 91 ? -7.479 -1.241 1.937 1.00 94.50 91 ALA A CA 1
ATOM 731 C C . ALA A 1 91 ? -7.201 -0.421 0.662 1.00 94.50 91 ALA A C 1
ATOM 733 O O . ALA A 1 91 ? -6.725 -0.958 -0.338 1.00 94.50 91 ALA A O 1
ATOM 734 N N . THR A 1 92 ? -7.460 0.884 0.707 1.00 93.44 92 THR A N 1
ATOM 735 C CA . THR A 1 92 ? -7.361 1.779 -0.457 1.00 93.44 92 THR A CA 1
ATOM 736 C C . THR A 1 92 ? -5.957 2.345 -0.682 1.00 93.44 92 THR A C 1
ATOM 738 O O . THR A 1 92 ? -5.569 2.604 -1.822 1.00 93.44 92 THR A O 1
ATOM 741 N N . ALA A 1 93 ? -5.137 2.470 0.366 1.00 92.94 93 ALA A N 1
ATOM 742 C CA . ALA A 1 93 ? -3.761 2.965 0.268 1.00 92.94 93 ALA A CA 1
ATOM 743 C C . ALA A 1 93 ? -2.896 2.276 -0.819 1.00 92.94 93 ALA A C 1
ATOM 745 O O . ALA A 1 93 ? -2.321 2.981 -1.654 1.00 92.94 93 ALA A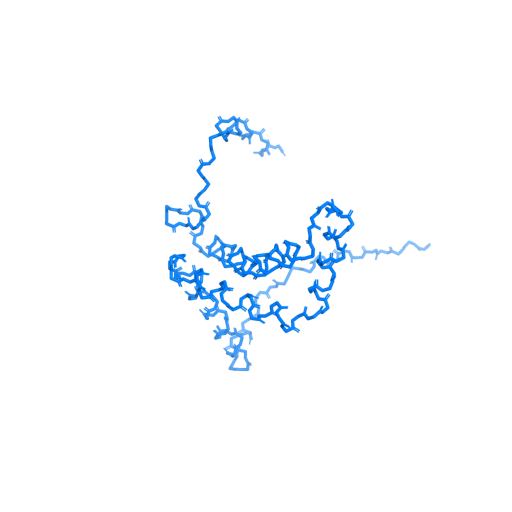 O 1
ATOM 746 N N . PRO A 1 94 ? -2.797 0.931 -0.887 1.00 91.69 94 PRO A N 1
ATOM 747 C CA . PRO A 1 94 ? -2.001 0.272 -1.923 1.00 91.69 94 PRO A CA 1
ATOM 748 C C . PRO A 1 94 ? -2.588 0.437 -3.333 1.00 91.69 94 PRO A C 1
ATOM 750 O O . PRO A 1 94 ? -1.833 0.461 -4.304 1.00 91.69 94 PRO A O 1
ATOM 753 N N . GLN A 1 95 ? -3.908 0.598 -3.465 1.00 91.06 95 GLN A N 1
ATOM 754 C CA . GLN A 1 95 ? -4.558 0.858 -4.755 1.00 91.06 95 GLN A CA 1
ATOM 755 C C . GLN A 1 95 ? -4.139 2.228 -5.304 1.00 91.06 95 GLN A C 1
ATOM 757 O O . GLN A 1 95 ? -3.789 2.344 -6.479 1.00 91.06 95 GLN A O 1
ATOM 762 N N . ALA A 1 96 ? -4.081 3.248 -4.442 1.00 90.12 96 ALA A N 1
ATOM 763 C CA . ALA A 1 96 ? -3.609 4.580 -4.816 1.00 90.12 96 ALA A CA 1
ATOM 764 C C . ALA A 1 96 ? -2.138 4.565 -5.267 1.00 90.12 96 ALA A C 1
ATOM 766 O O . ALA A 1 96 ? -1.789 5.176 -6.278 1.00 90.12 96 ALA A O 1
ATOM 767 N N . MET A 1 97 ? -1.276 3.816 -4.571 1.00 90.00 97 MET A N 1
ATOM 768 C CA . MET A 1 97 ? 0.127 3.656 -4.974 1.00 90.00 97 MET A CA 1
ATOM 769 C C . MET A 1 97 ? 0.253 2.945 -6.329 1.00 90.00 97 MET A C 1
ATOM 771 O O . MET A 1 97 ? 1.010 3.393 -7.190 1.00 90.00 97 MET A O 1
ATOM 775 N N . ALA A 1 98 ? -0.520 1.877 -6.550 1.00 89.25 98 ALA A N 1
ATOM 776 C CA . ALA A 1 98 ? -0.541 1.161 -7.824 1.00 89.25 98 ALA A CA 1
ATOM 777 C C . ALA A 1 98 ? -1.064 2.035 -8.975 1.00 89.25 98 ALA A C 1
ATOM 779 O O . ALA A 1 98 ? -0.524 1.977 -10.078 1.00 89.25 98 ALA A O 1
ATOM 780 N N . MET A 1 99 ? -2.062 2.886 -8.718 1.00 87.44 99 MET A N 1
ATOM 781 C CA . MET A 1 99 ? -2.555 3.868 -9.687 1.00 87.44 99 MET A CA 1
ATOM 782 C C . MET A 1 99 ? -1.464 4.871 -10.079 1.00 87.44 99 MET A C 1
ATOM 784 O O . MET A 1 99 ? -1.285 5.154 -11.263 1.00 87.44 99 MET A O 1
ATOM 788 N N . MET A 1 100 ? -0.716 5.399 -9.107 1.00 87.44 100 MET A N 1
ATOM 789 C CA . MET A 1 100 ? 0.387 6.326 -9.384 1.00 87.44 100 MET A CA 1
ATOM 790 C C . MET A 1 100 ? 1.498 5.657 -10.200 1.00 87.44 100 MET A C 1
ATOM 792 O O . MET A 1 100 ? 1.996 6.245 -11.159 1.00 87.44 100 MET A O 1
ATOM 796 N N . ALA A 1 101 ? 1.851 4.412 -9.869 1.00 88.12 101 ALA A N 1
ATOM 797 C CA . ALA A 1 101 ? 2.827 3.636 -10.631 1.00 88.12 101 ALA A CA 1
ATOM 798 C C . ALA A 1 101 ? 2.348 3.352 -12.065 1.00 88.12 101 ALA A C 1
ATOM 800 O O . ALA A 1 101 ? 3.114 3.484 -13.017 1.00 88.12 101 ALA A O 1
ATOM 801 N N . GLU A 1 102 ? 1.070 3.012 -12.238 1.00 86.31 102 GLU A N 1
ATOM 802 C CA . GLU A 1 102 ? 0.464 2.823 -13.556 1.00 86.31 102 GLU A CA 1
ATOM 803 C C . GLU A 1 102 ? 0.552 4.094 -14.405 1.00 86.31 102 GLU A C 1
ATOM 805 O O . GLU A 1 102 ? 0.969 4.025 -15.561 1.00 86.31 102 GLU A O 1
ATOM 810 N N . LEU A 1 103 ? 0.200 5.248 -13.832 1.00 85.25 103 LEU A N 1
ATOM 811 C CA . LEU A 1 103 ? 0.288 6.541 -14.507 1.00 85.25 103 LEU A CA 1
ATOM 812 C C . LEU A 1 103 ? 1.718 6.876 -14.932 1.00 85.25 103 LEU A C 1
ATOM 814 O O . LEU A 1 103 ? 1.917 7.369 -16.040 1.00 85.25 103 LEU A O 1
ATOM 818 N N . ALA A 1 104 ? 2.704 6.589 -14.081 1.00 85.56 104 ALA A N 1
ATOM 819 C CA . ALA A 1 104 ? 4.108 6.831 -14.391 1.00 85.56 104 ALA A CA 1
ATOM 820 C C . ALA A 1 104 ? 4.611 5.965 -15.561 1.00 85.56 104 ALA A C 1
ATOM 822 O O . ALA A 1 104 ? 5.427 6.427 -16.353 1.00 85.56 104 ALA A O 1
ATOM 823 N N . ILE A 1 105 ? 4.119 4.727 -15.685 1.00 85.12 105 ILE A N 1
ATOM 824 C CA . ILE A 1 105 ? 4.566 3.777 -16.716 1.00 85.12 105 ILE A CA 1
ATOM 825 C C . ILE A 1 105 ? 3.797 3.951 -18.032 1.00 85.12 105 ILE A C 1
ATOM 827 O O . ILE A 1 105 ? 4.397 3.929 -19.103 1.00 85.12 105 ILE A O 1
ATOM 831 N N . ARG A 1 106 ? 2.464 4.069 -17.976 1.00 79.88 106 ARG A N 1
ATOM 832 C CA . ARG A 1 106 ? 1.588 4.047 -19.165 1.00 79.88 106 ARG A CA 1
ATOM 833 C C . ARG A 1 106 ? 1.158 5.436 -19.633 1.00 79.88 106 ARG A C 1
ATOM 835 O O . ARG A 1 106 ? 0.686 5.567 -20.760 1.00 79.88 106 ARG A O 1
ATOM 842 N N . GLY A 1 107 ? 1.276 6.453 -18.780 1.00 73.94 107 GLY A N 1
ATOM 843 C CA . GLY A 1 107 ? 0.623 7.742 -18.987 1.00 73.94 107 GLY A CA 1
ATOM 844 C C . GLY A 1 107 ? -0.906 7.672 -18.809 1.00 73.94 107 GLY A C 1
ATOM 845 O O . GLY A 1 107 ? -1.469 6.605 -18.548 1.00 73.94 107 GLY A O 1
ATOM 846 N N . PRO A 1 108 ? -1.609 8.813 -18.914 1.00 69.44 108 PRO A N 1
ATOM 847 C CA . PRO A 1 108 ? -3.062 8.873 -18.768 1.00 69.44 108 PRO A CA 1
ATOM 848 C C . PRO A 1 108 ? -3.758 8.318 -20.023 1.00 69.44 108 PRO A C 1
ATOM 850 O O . PRO A 1 108 ? -3.911 9.020 -21.021 1.00 69.44 108 PRO A O 1
ATOM 853 N N . GLY A 1 109 ? -4.172 7.050 -19.982 1.00 66.31 109 GLY A N 1
ATOM 854 C CA . GLY A 1 109 ? -4.833 6.351 -21.088 1.00 66.31 109 GLY A CA 1
ATOM 855 C C . GLY A 1 109 ? -6.313 6.040 -20.839 1.00 66.31 109 GLY A C 1
ATOM 856 O O . GLY A 1 109 ? -6.868 6.287 -19.770 1.00 66.31 109 GLY A O 1
ATOM 857 N N . GLU A 1 110 ? -6.969 5.458 -21.847 1.00 60.31 110 GLU A N 1
ATOM 858 C CA . GLU A 1 110 ? -8.394 5.092 -21.796 1.00 60.31 110 GLU A CA 1
ATOM 859 C C . GLU A 1 110 ? -8.714 4.012 -20.751 1.00 60.31 110 GLU A C 1
ATOM 861 O O . GLU A 1 110 ? -9.747 4.076 -20.086 1.00 60.31 110 GLU A O 1
ATOM 866 N N . ASN A 1 111 ? -7.792 3.071 -20.554 1.00 62.94 111 ASN A N 1
ATOM 867 C CA . ASN A 1 111 ? -7.954 1.937 -19.642 1.00 62.94 111 ASN A CA 1
ATOM 868 C C . ASN A 1 111 ? -7.322 2.170 -18.262 1.00 62.94 111 ASN A C 1
ATOM 870 O O . ASN A 1 111 ? -7.204 1.226 -17.480 1.00 62.94 111 ASN A O 1
ATOM 874 N N . SER A 1 112 ? -6.892 3.400 -17.973 1.00 62.75 112 SER A N 1
ATOM 875 C CA . SER A 1 112 ? -6.240 3.737 -16.712 1.00 62.75 112 SER A CA 1
ATOM 876 C C . SER A 1 112 ? -7.256 3.905 -15.583 1.00 62.75 112 SER A C 1
ATOM 878 O O . SER A 1 112 ? -8.278 4.570 -15.763 1.00 62.75 112 SER A O 1
ATOM 880 N N . ALA A 1 113 ? -6.944 3.391 -14.386 1.00 64.56 113 ALA A N 1
ATOM 881 C CA . ALA A 1 113 ? -7.759 3.629 -13.180 1.00 64.56 113 ALA A CA 1
ATOM 882 C C . ALA A 1 113 ? -7.942 5.131 -12.877 1.00 64.56 113 ALA A C 1
ATOM 884 O O . ALA A 1 113 ? -8.946 5.551 -12.314 1.00 64.56 113 ALA A O 1
ATOM 885 N N . ALA A 1 114 ? -6.982 5.946 -13.315 1.00 62.34 114 ALA A N 1
ATOM 886 C CA . ALA A 1 114 ? -6.961 7.395 -13.187 1.00 62.34 114 ALA A CA 1
ATOM 887 C C . ALA A 1 114 ? -7.822 8.141 -14.226 1.00 62.34 114 ALA A C 1
ATOM 889 O O . ALA A 1 114 ? -7.623 9.339 -14.440 1.00 62.34 114 ALA A O 1
ATOM 890 N N . ARG A 1 115 ? -8.757 7.473 -14.915 1.00 66.56 115 ARG A N 1
ATOM 891 C CA . ARG A 1 115 ? -9.721 8.157 -15.785 1.00 66.56 115 ARG A CA 1
ATOM 892 C C . ARG A 1 115 ? -10.626 9.052 -14.934 1.00 66.56 115 ARG A C 1
ATOM 894 O O . ARG A 1 115 ? -11.631 8.621 -14.378 1.00 66.56 115 ARG A O 1
ATOM 901 N N . TRP A 1 116 ? -10.270 10.328 -14.868 1.00 63.16 116 TRP A N 1
ATOM 902 C CA . TRP A 1 116 ? -11.062 11.358 -14.211 1.00 63.16 116 TRP A CA 1
ATOM 903 C C . TRP A 1 116 ? -12.345 11.634 -15.006 1.00 63.16 116 TRP A C 1
ATOM 905 O O . TRP A 1 116 ? -12.304 12.206 -16.092 1.00 63.16 116 TRP A O 1
ATOM 915 N N . THR A 1 117 ? -13.502 11.263 -14.454 1.00 62.47 117 THR A N 1
ATOM 916 C CA . THR A 1 117 ? -14.837 11.512 -15.039 1.00 62.47 117 THR A CA 1
ATOM 917 C C . THR A 1 117 ? -15.527 12.752 -14.453 1.00 62.47 117 THR A C 1
ATOM 919 O O . THR A 1 117 ? -16.751 12.880 -14.490 1.00 62.47 117 THR A O 1
ATOM 922 N N . GLY A 1 118 ? -14.757 13.693 -13.898 1.00 55.31 118 GLY A N 1
ATOM 923 C CA . GLY A 1 118 ? -15.298 14.875 -13.226 1.00 55.31 118 GLY A CA 1
ATOM 924 C C . GLY A 1 118 ? -16.088 15.802 -14.161 1.00 55.31 118 GLY A C 1
ATOM 925 O O . GLY A 1 118 ? -15.533 16.387 -15.096 1.00 55.31 118 GLY A O 1
ATOM 926 N N . LYS A 1 119 ? -17.377 16.021 -13.865 1.00 50.88 119 LYS A N 1
ATOM 927 C CA . LYS A 1 119 ? -18.150 17.153 -14.404 1.00 50.88 119 LYS A CA 1
ATOM 928 C C . LYS A 1 119 ? -17.655 18.440 -13.728 1.00 50.88 119 LYS A C 1
ATOM 930 O O . LYS A 1 119 ? -18.097 18.765 -12.637 1.00 50.88 119 LYS A O 1
ATOM 935 N N . GLY A 1 120 ? -16.710 19.154 -14.343 1.00 49.44 120 GLY A N 1
ATOM 936 C CA . GLY A 1 120 ? -16.240 20.447 -13.810 1.00 49.44 120 GLY A CA 1
ATOM 937 C C . GLY A 1 120 ? -14.896 20.948 -14.340 1.00 49.44 120 GLY A C 1
ATOM 938 O O . GLY A 1 120 ? -14.587 22.128 -14.226 1.00 49.44 120 GLY A O 1
ATOM 939 N N . TRP A 1 121 ? -14.106 20.101 -15.003 1.00 45.62 121 TRP A N 1
ATOM 940 C CA . TRP A 1 121 ? -12.755 20.475 -15.447 1.00 45.62 121 TRP A CA 1
ATOM 941 C C . TRP A 1 121 ? -12.693 21.194 -16.809 1.00 45.62 121 TRP A C 1
ATOM 943 O O . TRP A 1 121 ? -11.619 21.484 -17.333 1.00 45.62 121 TRP A O 1
ATOM 953 N N . ARG A 1 122 ? -13.843 21.519 -17.415 1.00 42.22 122 ARG A N 1
ATOM 954 C CA . ARG A 1 122 ? -13.905 22.171 -18.739 1.00 42.22 122 ARG A CA 1
ATOM 955 C C . ARG A 1 122 ? -13.582 23.678 -18.708 1.00 42.22 122 ARG A C 1
ATOM 957 O O . ARG A 1 122 ? -13.656 24.324 -19.744 1.00 42.22 122 ARG A O 1
ATOM 964 N N . SER A 1 123 ? -13.204 24.224 -17.548 1.00 43.88 123 SER A N 1
ATOM 965 C CA . SER A 1 123 ? -12.801 25.632 -17.374 1.00 43.88 123 SER A CA 1
ATOM 966 C C . SER A 1 123 ? -11.271 25.843 -17.384 1.00 43.88 123 SER A C 1
ATOM 968 O O . SER A 1 123 ? -10.789 26.917 -17.728 1.00 43.88 123 SER A O 1
ATOM 970 N N . SER A 1 124 ? -10.464 24.810 -17.103 1.00 45.78 124 SER A N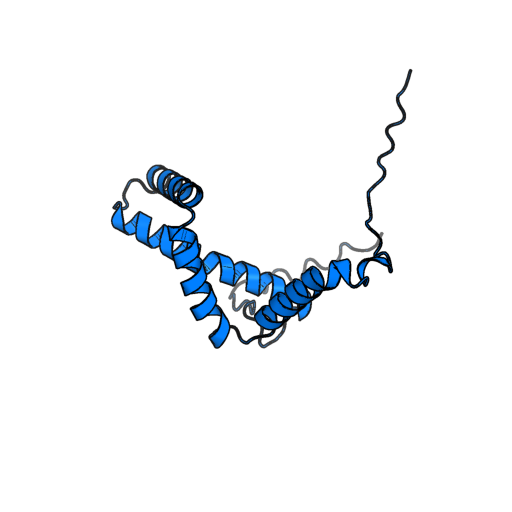 1
ATOM 971 C CA . SER A 1 124 ? -9.010 24.969 -16.887 1.00 45.78 124 SER A CA 1
ATOM 972 C C . SER A 1 124 ? -8.145 24.896 -18.159 1.00 45.78 124 SER A C 1
ATOM 974 O O . SER A 1 124 ? -6.983 25.298 -18.135 1.00 45.78 124 SER A O 1
ATOM 976 N N . LYS A 1 125 ? -8.702 24.506 -19.316 1.00 45.84 125 LYS A N 1
ATOM 977 C CA . LYS A 1 125 ? -7.971 24.468 -20.605 1.00 45.84 125 LYS A CA 1
ATOM 978 C C . LYS A 1 125 ? -7.538 25.853 -21.137 1.00 45.84 125 LYS A C 1
ATOM 980 O O . LYS A 1 125 ? -6.942 25.917 -22.206 1.00 45.84 125 LYS A O 1
ATOM 985 N N . ARG A 1 126 ? -7.813 26.950 -20.416 1.00 37.53 126 ARG A N 1
ATOM 986 C CA . ARG A 1 126 ? -7.387 28.319 -20.762 1.00 37.53 126 ARG A CA 1
ATOM 987 C C . ARG A 1 126 ? -6.156 28.816 -19.984 1.00 37.53 126 ARG A C 1
ATOM 989 O O . ARG A 1 126 ? -5.738 29.945 -20.199 1.00 37.53 126 ARG A O 1
ATOM 996 N N . CYS A 1 127 ? -5.532 27.996 -19.135 1.00 37.84 127 CYS A N 1
ATOM 997 C CA . CYS A 1 127 ? -4.217 28.307 -18.554 1.00 37.84 127 CYS A CA 1
ATOM 998 C C . CYS A 1 127 ? -3.116 27.594 -19.350 1.00 37.84 127 CYS A C 1
ATOM 1000 O O . CYS A 1 127 ? -2.461 26.673 -18.878 1.00 37.84 127 CYS A O 1
ATOM 1002 N N . GLY A 1 128 ? -2.982 27.982 -20.615 1.00 41.47 128 GLY A N 1
ATOM 1003 C CA . GLY A 1 128 ? -1.994 27.456 -21.552 1.00 41.47 128 GLY A CA 1
ATOM 1004 C C . GLY A 1 128 ? -1.293 28.579 -22.302 1.00 41.47 128 GLY A C 1
ATOM 1005 O O . GLY A 1 128 ? -1.169 28.489 -23.512 1.00 41.47 128 GLY A O 1
ATOM 1006 N N . VAL A 1 129 ? -0.899 29.656 -21.610 1.00 43.16 129 VAL A N 1
ATOM 1007 C CA . VAL A 1 129 ? 0.014 30.686 -22.143 1.00 43.16 129 VAL A CA 1
ATOM 1008 C C . VAL A 1 129 ? 0.868 31.266 -21.005 1.00 43.16 129 VAL A C 1
ATOM 1010 O O . VAL A 1 129 ? 0.799 32.451 -20.718 1.00 43.16 129 VAL A O 1
ATOM 1013 N N . ILE A 1 130 ? 1.661 30.443 -20.313 1.00 44.53 130 ILE A N 1
ATOM 1014 C CA . ILE A 1 130 ? 2.834 30.930 -19.555 1.00 44.53 130 ILE A CA 1
ATOM 1015 C C . ILE A 1 130 ? 3.979 29.920 -19.721 1.00 44.53 130 ILE A C 1
ATOM 1017 O O . ILE A 1 130 ? 4.437 29.306 -18.769 1.00 44.53 130 ILE A O 1
ATOM 1021 N N . THR A 1 131 ? 4.425 29.716 -20.961 1.00 44.88 131 THR A N 1
ATOM 1022 C CA . THR A 1 131 ? 5.770 29.197 -21.265 1.00 44.88 131 THR A CA 1
ATOM 1023 C C . THR A 1 131 ? 6.246 29.827 -22.574 1.00 44.88 131 THR A C 1
ATOM 1025 O O . THR A 1 131 ? 5.957 29.303 -23.649 1.00 44.88 131 THR A O 1
ATOM 1028 N N . ARG A 1 132 ? 6.897 30.992 -22.466 1.00 41.47 132 ARG A N 1
ATOM 1029 C CA . ARG A 1 132 ? 7.989 31.528 -23.309 1.00 41.47 132 ARG A CA 1
ATOM 1030 C C . ARG A 1 132 ? 8.074 33.049 -23.123 1.00 41.47 132 ARG A C 1
ATOM 1032 O O . ARG A 1 132 ? 7.374 33.803 -23.794 1.00 41.47 132 ARG A O 1
ATOM 1039 N N . LYS A 1 133 ? 8.963 33.476 -22.235 1.00 36.97 133 LYS A N 1
ATOM 1040 C CA . LYS A 1 133 ? 9.861 34.610 -22.452 1.00 36.97 133 LYS A CA 1
ATOM 1041 C C . LYS A 1 133 ? 11.177 34.281 -21.771 1.00 36.97 133 LYS A C 1
ATOM 1043 O O . LYS A 1 133 ? 11.101 33.649 -20.696 1.00 36.97 133 LYS A O 1
#

Radius of gyration: 21.71 Å; chains: 1; bounding box: 55×45×42 Å

Secondary structure (DSSP, 8-state):
---------------GGGGSGGGHHHHHHHHHHHHHHHS-HHHHHHHHHHHHHHHHHH-HHHHHHHHHHHHHH-TTS-HHHHHHHHHHHHHHHHHHHHHHHHHHHH-S-TT-TT----TTGGGGGG-------

InterPro domains:
  IPR004960 Bacterial lipid A biosynthesis acyltransferase [PF03279] (12-109)
  IPR004960 Bacterial lipid A biosynthesis acyltransferase [PTHR30606] (26-111)

Sequence (133 aa):
METKKNNSEYIPEFDKSFRHPRYWGAWLGVAAMAGIALTPPKFRDPILARLGRFAGRLGKSSRRRALINLSLCFPERSEAEREAIVDEMFATAPQAMAMMAELAIRGPGENSAARWTGKGWRSSKRCGVITRK

pLDDT: mean 80.57, std 17.36, range [36.97, 96.75]

Foldseek 3Di:
DDDDDDPPPDDDDDDPCCPPPVNVVVVVVVVVLVVLLPDQCVPNLQVLLVVLLVVLVVCVVVVVVQLVVCCVVPVPDDSVVSNVVSSRVSSCVVVVVSLVSNCVPPNDDPRGPPPDPDPPCPPPPPPPPDPDD

Organism: Escherichia coli (NCBI:txid562)